Protein AF-A0A1I1X4U2-F1 (afdb_monomer_lite)

Radius of gyration: 14.15 Å; chains: 1; bounding box: 35×34×31 Å

Foldseek 3Di:
DDDPVPPPPPQPPPPPPVPPLVVVVQVVVQVLVLVVQVPDPVSVVVSVVVVVVVCVVSQWDKDKDFDADPVRGGQKIKIWIAHPVGNQKIKIWIHGNPDIGIHIGGD

Sequence (107 aa):
MFPPWRKHLEFGVVIANSPRRYTHLVNLIAQRSSALLTRDPNCSHDYMTWVRSLEQTFGVSIEVQTVMDPEGRPSAIGGTICESERPDCRFIFQVDGDETRCALRYT

pLDDT: mean 73.25, std 16.94, range [31.16, 89.75]

Secondary structure (DSSP, 8-state):
---TT-S---------S-THHHHHHHHHHHHHHHHHHTT-HHHHHHHHHHHHHHHHHHTEEEEEEEEEPTTSSEEEEEEEEEETTEEEEEEEEEEETTEEEEEEEE-

Organism: NCBI:txid54

Structure (mmCIF, N/CA/C/O backbone):
data_AF-A0A1I1X4U2-F1
#
_entry.id   AF-A0A1I1X4U2-F1
#
loop_
_atom_site.group_PDB
_atom_site.id
_atom_site.type_symbol
_atom_site.label_atom_id
_atom_site.label_alt_id
_atom_site.label_comp_id
_atom_site.label_asym_id
_atom_site.label_entity_id
_atom_site.label_seq_id
_atom_site.pdbx_PDB_ins_code
_atom_site.Cartn_x
_atom_site.Cartn_y
_atom_site.Cartn_z
_atom_site.occupancy
_atom_site.B_iso_or_equiv
_atom_site.auth_seq_id
_atom_site.auth_comp_id
_atom_site.auth_asym_id
_atom_site.auth_atom_id
_atom_site.pdbx_PDB_model_num
ATOM 1 N N . MET A 1 1 ? 17.457 -20.356 -6.014 1.00 33.41 1 MET A N 1
ATOM 2 C CA . MET A 1 1 ? 17.435 -20.130 -4.552 1.00 33.41 1 MET A CA 1
ATOM 3 C C . MET A 1 1 ? 16.640 -18.850 -4.327 1.00 33.41 1 MET A C 1
ATOM 5 O O . MET A 1 1 ? 17.056 -17.819 -4.833 1.00 33.41 1 MET A O 1
ATOM 9 N N . PHE A 1 2 ? 15.445 -18.924 -3.738 1.00 31.20 2 PHE A N 1
ATOM 10 C CA . PHE A 1 2 ? 14.575 -17.755 -3.549 1.00 31.20 2 PHE A CA 1
ATOM 11 C C . PHE A 1 2 ? 14.872 -17.072 -2.204 1.00 31.20 2 PHE A C 1
ATOM 13 O O . PHE A 1 2 ? 15.202 -17.777 -1.248 1.00 31.20 2 PHE A O 1
ATOM 20 N N . PRO A 1 3 ? 14.781 -15.734 -2.108 1.00 31.16 3 PRO A N 1
ATOM 21 C CA . PRO A 1 3 ? 15.082 -15.017 -0.874 1.00 31.16 3 PRO A CA 1
ATOM 22 C C . PRO A 1 3 ? 14.086 -15.372 0.252 1.00 31.16 3 PRO A C 1
ATOM 24 O O . PRO A 1 3 ? 12.926 -15.683 -0.030 1.00 31.16 3 PRO A O 1
ATOM 27 N N . PRO A 1 4 ? 14.511 -15.314 1.529 1.00 45.56 4 PRO A N 1
ATOM 28 C CA . PRO A 1 4 ? 13.793 -15.877 2.686 1.00 45.56 4 PRO A CA 1
ATOM 29 C C . PRO A 1 4 ? 12.424 -15.241 2.999 1.00 45.56 4 PRO A C 1
ATOM 31 O O . PRO A 1 4 ? 11.671 -15.779 3.811 1.00 45.56 4 PRO A O 1
ATOM 34 N N . TRP A 1 5 ? 12.074 -14.136 2.340 1.00 49.69 5 TRP A N 1
ATOM 35 C CA . TRP A 1 5 ? 10.781 -13.447 2.443 1.00 49.69 5 TRP A CA 1
ATOM 36 C C . TRP A 1 5 ? 9.727 -13.980 1.460 1.00 49.69 5 TRP A C 1
ATOM 38 O O . TRP A 1 5 ? 8.548 -13.697 1.633 1.00 49.69 5 TRP A O 1
ATOM 48 N N . ARG A 1 6 ? 10.110 -14.815 0.479 1.00 39.00 6 ARG A N 1
ATOM 49 C CA . ARG A 1 6 ? 9.180 -15.578 -0.383 1.00 39.00 6 ARG A CA 1
ATOM 50 C C . ARG A 1 6 ? 8.583 -16.798 0.335 1.00 39.00 6 ARG A C 1
ATOM 52 O O . ARG A 1 6 ? 8.375 -17.850 -0.267 1.00 39.00 6 ARG A O 1
ATOM 59 N N . LYS A 1 7 ? 8.299 -16.694 1.634 1.00 42.16 7 LYS A N 1
ATOM 60 C CA . LYS A 1 7 ? 7.361 -17.632 2.255 1.00 42.16 7 LYS A CA 1
ATOM 61 C C . LYS A 1 7 ? 5.988 -17.273 1.713 1.00 42.16 7 LYS A C 1
ATOM 63 O O . LYS A 1 7 ? 5.646 -16.097 1.719 1.00 42.16 7 LYS A O 1
ATOM 68 N N . HIS A 1 8 ? 5.267 -18.270 1.200 1.00 40.69 8 HIS A N 1
ATOM 69 C CA . HIS A 1 8 ? 3.853 -18.181 0.842 1.00 40.69 8 HIS A CA 1
ATOM 70 C C . HIS A 1 8 ? 3.127 -17.299 1.868 1.00 40.69 8 HIS A C 1
ATOM 72 O O . HIS A 1 8 ? 2.830 -17.742 2.975 1.00 40.69 8 HIS A O 1
ATOM 78 N N . LEU A 1 9 ? 2.887 -16.034 1.520 1.00 40.69 9 LEU A N 1
ATOM 79 C CA . LEU A 1 9 ? 1.840 -15.261 2.156 1.00 40.69 9 LEU A CA 1
ATOM 80 C C . LEU A 1 9 ? 0.569 -15.919 1.643 1.00 40.69 9 LEU A C 1
ATOM 82 O O . LEU A 1 9 ? 0.138 -15.672 0.519 1.00 40.69 9 LEU A O 1
ATOM 86 N N . GLU A 1 10 ? 0.031 -16.851 2.424 1.00 38.94 10 GLU A N 1
ATOM 87 C CA . GLU A 1 10 ? -1.352 -17.259 2.257 1.00 38.94 10 GLU A CA 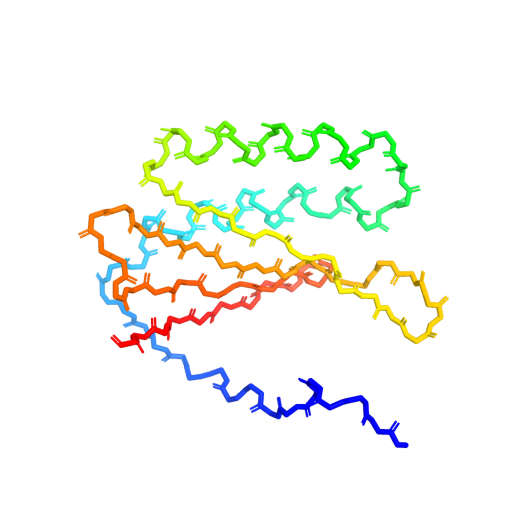1
ATOM 88 C C . GLU A 1 10 ? -2.180 -16.006 2.534 1.00 38.94 10 GLU A C 1
ATOM 90 O O . GLU A 1 10 ? -2.424 -15.631 3.681 1.00 38.94 10 GLU A O 1
ATOM 95 N N . PHE A 1 11 ? -2.518 -15.284 1.464 1.00 43.56 11 PHE A N 1
ATOM 96 C CA . PHE A 1 11 ? -3.458 -14.178 1.504 1.00 43.56 11 PHE A CA 1
ATOM 97 C C . PHE A 1 11 ? -4.824 -14.779 1.838 1.00 43.56 11 PHE A C 1
ATOM 99 O O . PHE A 1 11 ? -5.622 -15.097 0.960 1.00 43.56 11 PHE A O 1
ATOM 106 N N . GLY A 1 12 ? -5.069 -15.005 3.128 1.00 36.53 12 GLY A N 1
ATOM 107 C CA . GLY A 1 12 ? -6.392 -15.311 3.632 1.00 36.53 12 GLY A CA 1
ATOM 108 C C . GLY A 1 12 ? -7.285 -14.128 3.295 1.00 36.53 12 GLY A C 1
ATOM 109 O O . GLY A 1 12 ? -7.127 -13.047 3.863 1.00 36.53 12 GLY A O 1
ATOM 110 N N . VAL A 1 13 ? -8.193 -14.313 2.337 1.00 36.91 13 VAL A N 1
ATOM 111 C CA . VAL A 1 13 ? -9.218 -13.326 1.996 1.00 36.91 13 VAL A CA 1
ATOM 112 C C . VAL A 1 13 ? -10.184 -13.251 3.176 1.00 36.91 13 VAL A C 1
ATOM 114 O O . VAL A 1 13 ? -11.209 -13.925 3.223 1.00 36.91 13 VAL A O 1
ATOM 117 N N . VAL A 1 14 ? -9.832 -12.448 4.175 1.00 40.69 14 VAL A N 1
ATOM 118 C CA . VAL A 1 14 ? -10.747 -12.077 5.249 1.00 40.69 14 VAL A CA 1
ATOM 119 C C . VAL A 1 14 ? -11.549 -10.893 4.730 1.00 40.69 14 VAL A C 1
ATOM 121 O O . VAL A 1 14 ? -11.098 -9.748 4.782 1.00 40.69 14 VAL A O 1
ATOM 124 N N . ILE A 1 15 ? -12.745 -11.167 4.202 1.00 39.22 15 ILE A N 1
ATOM 125 C CA . ILE A 1 15 ? -13.753 -10.134 3.938 1.00 39.22 15 ILE A CA 1
ATOM 126 C C . ILE A 1 15 ? -14.267 -9.666 5.304 1.00 39.22 15 ILE A C 1
ATOM 128 O O . ILE A 1 15 ? -15.303 -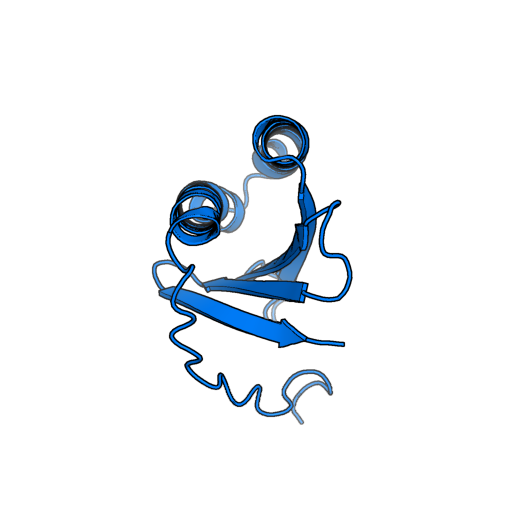10.111 5.794 1.00 39.22 15 ILE A O 1
ATOM 132 N N . ALA A 1 16 ? -13.489 -8.824 5.983 1.00 40.94 16 ALA A N 1
ATOM 133 C CA . ALA A 1 16 ? -13.922 -8.197 7.219 1.00 40.94 16 ALA A CA 1
ATOM 134 C C . ALA A 1 16 ? -15.091 -7.258 6.902 1.00 40.94 16 ALA A C 1
ATOM 136 O O . ALA A 1 16 ? -14.987 -6.432 6.000 1.00 40.94 16 ALA A O 1
ATOM 137 N N . ASN A 1 17 ? -16.179 -7.350 7.673 1.00 38.66 17 ASN A N 1
ATOM 138 C CA . ASN A 1 17 ? -17.395 -6.528 7.549 1.00 38.66 17 ASN A CA 1
ATOM 139 C C . ASN A 1 17 ? -17.193 -5.018 7.826 1.00 38.66 17 ASN A C 1
ATOM 141 O O . ASN A 1 17 ? -18.153 -4.251 7.780 1.00 38.66 17 ASN A O 1
ATOM 145 N N . SER A 1 18 ? -15.945 -4.566 7.992 1.00 46.31 18 SER A N 1
ATOM 146 C CA . SER A 1 18 ? -15.553 -3.151 8.032 1.00 46.31 18 SER A CA 1
ATOM 147 C C . SER A 1 18 ? -14.564 -2.770 6.909 1.00 46.31 18 SER A C 1
ATOM 149 O O . SER A 1 18 ? -13.586 -2.073 7.180 1.00 46.31 18 SER A O 1
ATOM 151 N N . PRO A 1 19 ? -14.755 -3.191 5.639 1.00 49.69 19 PRO A N 1
ATOM 152 C CA . PRO A 1 19 ? -13.712 -3.066 4.620 1.00 49.69 19 PRO A CA 1
ATOM 153 C C . PRO A 1 19 ? -13.543 -1.619 4.127 1.00 49.69 19 PRO A C 1
ATOM 155 O O . PRO A 1 19 ? -12.480 -1.228 3.664 1.00 49.69 19 PRO A O 1
ATOM 158 N N . ARG A 1 20 ? -14.570 -0.774 4.273 1.00 53.59 20 ARG A N 1
ATOM 159 C CA . ARG A 1 20 ? -14.660 0.506 3.552 1.00 53.59 20 ARG A CA 1
ATOM 160 C C . ARG A 1 20 ? -13.619 1.553 3.954 1.00 53.59 20 ARG A C 1
ATOM 162 O O . ARG A 1 20 ? -13.236 2.351 3.103 1.00 53.59 20 ARG A O 1
ATOM 169 N N . ARG A 1 21 ? -13.179 1.577 5.219 1.00 59.91 21 ARG A N 1
ATOM 170 C CA . ARG A 1 21 ? -12.334 2.672 5.731 1.00 59.91 21 ARG A CA 1
ATOM 171 C C . ARG A 1 21 ? -10.923 2.625 5.142 1.00 59.91 21 ARG A C 1
ATOM 173 O O . ARG A 1 21 ? -10.417 3.650 4.699 1.00 59.91 21 ARG A O 1
ATOM 180 N N . TYR A 1 22 ? -10.341 1.430 5.046 1.00 71.44 22 TYR A N 1
ATOM 181 C CA . TYR A 1 22 ? -9.005 1.250 4.477 1.00 71.44 22 TYR A CA 1
ATOM 182 C C . TYR A 1 22 ? -9.011 1.044 2.969 1.00 71.44 22 TYR A C 1
ATOM 184 O O . TYR A 1 22 ? -8.034 1.411 2.331 1.00 71.44 22 TYR A O 1
ATOM 192 N N . THR A 1 23 ? -10.094 0.532 2.368 1.00 72.25 23 THR A N 1
ATOM 193 C CA . THR A 1 23 ? -10.163 0.382 0.903 1.00 72.25 23 THR A CA 1
ATOM 194 C C . THR A 1 23 ? -9.894 1.704 0.186 1.00 72.25 23 THR A C 1
ATOM 196 O O . THR A 1 23 ? -9.155 1.728 -0.792 1.00 72.25 23 THR A O 1
ATOM 199 N N . HIS A 1 24 ? -10.444 2.818 0.679 1.00 77.50 24 HIS A N 1
ATOM 200 C CA . HIS A 1 24 ? -10.191 4.122 0.067 1.00 77.50 24 HIS A CA 1
ATOM 201 C C . HIS A 1 24 ? -8.727 4.562 0.218 1.00 77.50 24 HIS A C 1
ATOM 203 O O . HIS A 1 24 ? -8.108 4.965 -0.765 1.00 77.50 24 HIS A O 1
ATOM 209 N N . LEU A 1 25 ? -8.160 4.419 1.419 1.00 82.00 25 LEU A N 1
ATOM 210 C CA . LEU A 1 25 ? -6.761 4.744 1.703 1.00 82.00 25 LEU A CA 1
ATOM 211 C C . LEU A 1 25 ? -5.792 3.909 0.850 1.00 82.00 25 LEU A C 1
ATOM 213 O O . LEU A 1 25 ? -4.842 4.436 0.282 1.00 82.00 25 LEU A O 1
ATOM 217 N N . VAL A 1 26 ? -6.068 2.617 0.700 1.00 78.38 26 VAL A N 1
ATOM 218 C CA . VAL A 1 26 ? -5.268 1.698 -0.113 1.00 78.38 26 VAL A CA 1
ATOM 219 C C . VAL A 1 26 ? -5.369 2.036 -1.592 1.00 78.38 26 VAL A C 1
ATOM 221 O O . VAL A 1 26 ? -4.352 2.040 -2.272 1.00 78.38 26 VAL A O 1
ATOM 224 N N . ASN A 1 27 ? -6.558 2.376 -2.094 1.00 80.69 27 ASN A N 1
ATOM 225 C CA . ASN A 1 27 ? -6.719 2.797 -3.485 1.00 80.69 27 ASN A CA 1
ATOM 226 C C . ASN A 1 27 ? -5.927 4.076 -3.784 1.00 80.69 27 ASN A C 1
ATOM 228 O O . ASN A 1 27 ? -5.305 4.176 -4.839 1.00 80.69 27 ASN A O 1
ATOM 232 N N . LEU A 1 28 ? -5.907 5.034 -2.851 1.00 84.56 28 LEU A N 1
ATOM 233 C CA . LEU A 1 28 ? -5.077 6.234 -2.965 1.00 84.56 28 LEU A CA 1
ATOM 234 C C . LEU A 1 28 ? -3.587 5.870 -3.024 1.00 84.56 28 LEU A C 1
ATOM 236 O O . LEU A 1 28 ? -2.861 6.368 -3.887 1.00 84.56 28 LEU A O 1
ATOM 240 N N . ILE A 1 29 ? -3.140 4.977 -2.133 1.00 83.50 29 ILE A N 1
ATOM 241 C CA . ILE A 1 29 ? -1.758 4.480 -2.095 1.00 83.50 29 ILE A CA 1
ATOM 242 C C . ILE A 1 29 ? -1.405 3.766 -3.397 1.00 83.50 29 ILE A C 1
ATOM 244 O O . ILE A 1 29 ? -0.365 4.068 -3.975 1.00 83.50 29 ILE A O 1
ATOM 248 N N . ALA A 1 30 ? -2.275 2.898 -3.909 1.00 80.56 30 ALA A N 1
ATOM 249 C CA . ALA A 1 30 ? -2.066 2.169 -5.153 1.00 80.56 30 ALA A CA 1
ATOM 250 C C . ALA A 1 30 ? -1.935 3.104 -6.360 1.00 80.56 30 ALA A C 1
ATOM 252 O O . ALA A 1 30 ? -0.953 3.026 -7.098 1.00 80.56 30 ALA A O 1
ATOM 253 N N . GLN A 1 31 ? -2.861 4.058 -6.504 1.00 81.94 31 GLN A N 1
ATOM 254 C CA . GLN A 1 31 ? -2.834 5.034 -7.595 1.00 81.94 31 GLN A CA 1
ATOM 255 C C . GLN A 1 31 ? -1.523 5.815 -7.624 1.00 81.94 31 GLN A C 1
ATOM 257 O O . GLN A 1 31 ? -0.922 5.971 -8.684 1.00 81.94 31 GLN A O 1
ATOM 262 N N . ARG A 1 32 ? -1.049 6.282 -6.466 1.00 82.81 32 ARG A N 1
ATOM 263 C CA . ARG A 1 32 ? 0.165 7.102 -6.398 1.00 82.81 32 ARG A CA 1
ATOM 264 C C . ARG A 1 32 ? 1.455 6.277 -6.401 1.00 82.81 32 ARG A C 1
ATOM 266 O O . ARG A 1 32 ? 2.475 6.768 -6.873 1.00 82.81 32 ARG A O 1
ATOM 273 N N . SER A 1 33 ? 1.405 5.022 -5.952 1.00 78.62 33 SER A N 1
ATOM 274 C CA . SER A 1 33 ? 2.527 4.073 -6.012 1.00 78.62 33 SER A CA 1
ATOM 275 C C . SER A 1 33 ? 2.940 3.747 -7.446 1.00 78.62 33 SER A C 1
ATOM 277 O O . SER A 1 33 ? 4.124 3.541 -7.700 1.00 78.62 33 SER A O 1
ATOM 279 N N . SER A 1 34 ? 2.006 3.776 -8.403 1.00 74.50 34 SER A N 1
ATOM 280 C CA . SER A 1 34 ? 2.324 3.602 -9.828 1.00 74.50 34 SER A CA 1
ATOM 281 C C . SER A 1 34 ? 3.378 4.609 -10.330 1.00 74.50 34 SER A C 1
ATOM 283 O O . SER A 1 34 ? 4.267 4.243 -11.096 1.00 74.50 34 SER A O 1
ATOM 285 N N . ALA A 1 35 ? 3.364 5.843 -9.809 1.00 72.12 35 ALA A N 1
ATOM 286 C CA . ALA A 1 35 ? 4.340 6.887 -10.132 1.00 72.12 35 ALA A CA 1
ATOM 287 C C . ALA A 1 35 ? 5.710 6.687 -9.452 1.00 72.12 35 ALA A C 1
ATOM 289 O O . ALA A 1 35 ? 6.707 7.273 -9.867 1.00 72.12 35 ALA A O 1
ATOM 290 N N . LEU A 1 36 ? 5.799 5.852 -8.412 1.00 72.94 36 LEU A N 1
ATOM 291 C CA . LEU A 1 36 ? 7.089 5.465 -7.829 1.00 72.94 36 LEU A CA 1
ATOM 292 C C . LEU A 1 36 ? 7.796 4.394 -8.659 1.00 72.94 36 LEU A C 1
ATOM 294 O O . LEU A 1 36 ? 9.026 4.351 -8.709 1.00 72.94 36 LEU A O 1
ATOM 298 N N . LEU A 1 37 ? 7.025 3.542 -9.334 1.00 72.62 37 LEU A N 1
ATOM 299 C CA . LEU A 1 37 ? 7.561 2.495 -10.200 1.00 72.62 37 LEU A CA 1
ATOM 300 C C . LEU A 1 37 ? 8.158 3.071 -11.501 1.00 72.62 37 LEU A C 1
ATOM 302 O O . LEU A 1 37 ? 8.979 2.418 -12.145 1.00 72.62 37 LEU A O 1
ATOM 306 N N . THR A 1 38 ? 7.848 4.327 -11.853 1.00 70.12 38 THR A N 1
ATOM 307 C CA . THR A 1 38 ? 8.369 5.012 -13.051 1.00 70.12 38 THR A CA 1
ATOM 308 C C . THR A 1 38 ? 9.795 5.578 -12.918 1.00 70.12 38 THR A C 1
ATOM 310 O O . THR A 1 38 ? 10.264 6.246 -13.835 1.00 70.12 38 THR A O 1
ATOM 313 N N . ARG A 1 39 ? 10.537 5.251 -11.844 1.00 64.50 39 ARG A N 1
ATOM 314 C CA . ARG A 1 39 ? 11.973 5.576 -11.632 1.00 64.50 39 ARG A CA 1
ATOM 315 C C . ARG A 1 39 ? 12.340 7.064 -11.520 1.00 64.50 39 ARG A C 1
ATOM 317 O O . ARG A 1 39 ? 13.512 7.397 -11.682 1.00 64.50 39 ARG A O 1
ATOM 324 N N . ASP A 1 40 ? 11.397 7.947 -11.210 1.00 68.06 40 ASP A N 1
ATOM 325 C CA . ASP A 1 40 ? 11.730 9.340 -10.900 1.00 68.06 40 ASP A CA 1
ATOM 326 C C . ASP A 1 40 ? 12.125 9.468 -9.410 1.00 68.06 40 ASP A C 1
ATOM 328 O O . ASP A 1 40 ? 11.283 9.268 -8.527 1.00 68.06 40 ASP A O 1
ATOM 332 N N . PRO A 1 41 ? 13.397 9.778 -9.087 1.00 62.50 41 PRO A N 1
ATOM 333 C CA . PRO A 1 41 ? 13.849 9.911 -7.704 1.00 62.50 41 PRO A CA 1
ATOM 334 C C . PRO A 1 41 ? 13.191 11.087 -6.968 1.00 62.50 41 PRO A C 1
ATOM 336 O O . PRO A 1 41 ? 13.030 11.007 -5.747 1.00 62.50 41 PRO A O 1
ATOM 339 N N . ASN A 1 42 ? 12.749 12.134 -7.676 1.00 66.56 42 ASN A N 1
ATOM 340 C CA . ASN A 1 42 ? 12.059 13.273 -7.064 1.00 66.56 42 ASN A CA 1
ATOM 341 C C . ASN A 1 42 ? 10.656 12.883 -6.581 1.00 66.56 42 ASN A C 1
ATOM 343 O O . ASN A 1 42 ? 10.187 13.393 -5.565 1.00 66.56 42 ASN A O 1
ATOM 347 N N . CYS A 1 43 ? 10.020 11.900 -7.227 1.00 68.44 43 CYS A N 1
ATOM 348 C CA . CYS A 1 43 ? 8.713 11.402 -6.805 1.00 68.44 43 CYS A CA 1
ATOM 349 C C . CYS A 1 43 ? 8.746 10.709 -5.434 1.00 68.44 43 CYS A C 1
ATOM 351 O O . CYS A 1 43 ? 7.725 10.683 -4.751 1.00 68.44 43 CYS A O 1
ATOM 353 N N . SER A 1 44 ? 9.894 10.178 -4.994 1.00 68.88 44 SER A N 1
ATOM 354 C CA . SER A 1 44 ? 9.996 9.461 -3.713 1.00 68.88 44 SER A CA 1
ATOM 355 C C . SER A 1 44 ? 9.800 10.363 -2.484 1.00 68.88 44 SER A C 1
ATOM 357 O O . SER A 1 44 ? 9.111 9.982 -1.535 1.00 68.88 44 SER A O 1
ATOM 359 N N . HIS A 1 45 ? 10.353 11.580 -2.508 1.00 73.44 45 HIS A N 1
ATOM 360 C CA . HIS A 1 45 ? 10.239 12.536 -1.405 1.00 73.44 45 HIS A CA 1
ATOM 361 C C . HIS A 1 45 ? 8.823 13.122 -1.309 1.00 73.44 45 HIS A C 1
ATOM 363 O O . HIS A 1 45 ? 8.228 13.170 -0.226 1.00 73.44 45 HIS A O 1
ATOM 369 N N . ASP A 1 46 ? 8.248 13.476 -2.460 1.00 82.25 46 ASP A N 1
ATOM 370 C CA . ASP A 1 46 ? 6.868 13.955 -2.570 1.00 82.25 46 ASP A CA 1
ATOM 371 C C . ASP A 1 46 ? 5.865 12.880 -2.147 1.00 82.25 46 ASP A C 1
ATOM 373 O O . ASP A 1 46 ? 4.843 13.171 -1.523 1.00 82.25 46 ASP A O 1
ATOM 377 N N . TYR A 1 47 ? 6.170 11.618 -2.449 1.00 82.94 47 TYR A N 1
ATOM 378 C CA . TYR A 1 47 ? 5.354 10.488 -2.041 1.00 82.94 47 TYR A CA 1
ATOM 379 C C . TYR A 1 47 ? 5.358 10.291 -0.528 1.00 82.94 47 TYR A C 1
ATOM 381 O O . TYR A 1 47 ? 4.288 10.180 0.063 1.00 82.94 47 TYR A O 1
ATOM 389 N N . MET A 1 48 ? 6.523 10.284 0.127 1.00 83.56 48 MET A N 1
ATOM 390 C CA . MET A 1 48 ? 6.569 10.103 1.583 1.00 83.56 48 MET A CA 1
ATOM 391 C C . MET A 1 48 ? 5.903 11.266 2.321 1.00 83.56 48 MET A C 1
ATOM 393 O O . MET A 1 48 ? 5.179 11.031 3.285 1.00 83.56 48 MET A O 1
ATOM 397 N N . THR A 1 49 ? 6.067 12.501 1.838 1.00 87.81 49 THR A N 1
ATOM 398 C CA . THR A 1 49 ? 5.348 13.673 2.366 1.00 87.81 49 THR A CA 1
ATOM 399 C C . THR A 1 49 ? 3.833 13.503 2.242 1.00 87.81 49 THR A C 1
ATOM 401 O O . THR A 1 49 ? 3.088 13.768 3.186 1.00 87.81 49 THR A O 1
ATOM 404 N N . TRP A 1 50 ? 3.370 12.995 1.101 1.00 89.31 50 TRP A N 1
ATOM 405 C CA . TRP A 1 50 ? 1.964 12.680 0.877 1.00 89.31 50 TRP A CA 1
ATOM 406 C C . TRP A 1 50 ? 1.456 11.527 1.764 1.00 89.31 50 TRP A C 1
ATOM 408 O O . TRP A 1 50 ? 0.361 11.614 2.308 1.00 89.31 50 TRP A O 1
ATOM 418 N N . VAL A 1 51 ? 2.253 10.483 2.009 1.00 88.19 51 VAL A N 1
ATOM 419 C CA . VAL A 1 51 ? 1.888 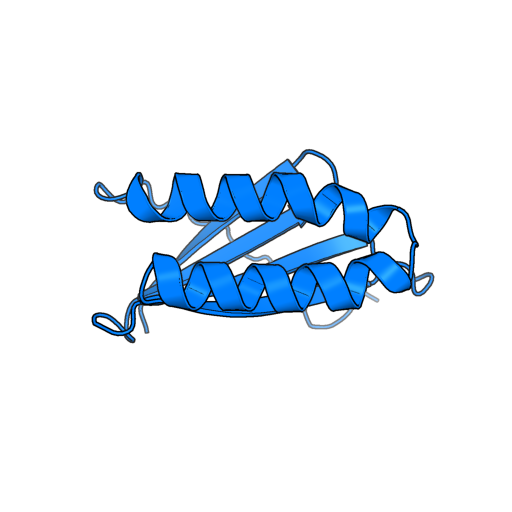9.416 2.961 1.00 88.19 51 VAL A CA 1
ATOM 420 C C . VAL A 1 51 ? 1.714 9.978 4.376 1.00 88.19 51 VAL A C 1
ATOM 422 O O . VAL A 1 51 ? 0.744 9.636 5.050 1.00 88.19 51 VAL A O 1
ATOM 425 N N . ARG A 1 52 ? 2.592 10.891 4.819 1.00 89.62 52 ARG A N 1
ATOM 426 C CA . ARG A 1 52 ? 2.455 11.546 6.134 1.00 89.62 52 ARG A CA 1
ATOM 427 C C . ARG A 1 52 ? 1.172 12.375 6.255 1.00 89.62 52 ARG A C 1
ATOM 429 O O . ARG A 1 52 ? 0.588 12.425 7.336 1.00 89.62 52 ARG A O 1
ATOM 436 N N . SER A 1 53 ? 0.690 12.995 5.175 1.00 89.75 53 SER A N 1
ATOM 437 C CA . SER A 1 53 ? -0.591 13.719 5.217 1.00 89.75 53 SER A CA 1
ATOM 438 C C . SER A 1 53 ? -1.796 12.775 5.313 1.00 89.75 53 SER A C 1
ATOM 440 O O . SER A 1 53 ? -2.788 13.104 5.972 1.00 89.75 53 SER A O 1
ATOM 442 N N . LEU A 1 54 ? -1.702 11.572 4.737 1.00 88.12 54 LEU A N 1
ATOM 443 C CA . LEU A 1 54 ? -2.712 10.525 4.905 1.00 88.12 54 LEU A CA 1
ATOM 444 C C . LEU A 1 54 ? -2.761 9.993 6.340 1.00 88.12 54 LEU A C 1
ATOM 446 O O . LEU A 1 54 ? -3.854 9.833 6.878 1.00 88.12 54 LEU A O 1
ATOM 450 N N . GLU A 1 55 ? -1.612 9.771 6.983 1.00 89.00 55 GLU A N 1
ATOM 451 C CA . GLU A 1 55 ? -1.556 9.367 8.398 1.00 89.00 55 GLU A CA 1
ATOM 452 C C . GLU A 1 55 ? -2.355 10.328 9.290 1.00 89.00 55 GLU A C 1
ATOM 454 O O . GLU A 1 55 ? -3.205 9.899 10.071 1.00 89.00 55 GLU A O 1
ATOM 459 N N . GLN A 1 56 ? -2.156 11.637 9.103 1.00 86.69 56 GLN A N 1
ATOM 460 C CA . GLN A 1 56 ? -2.877 12.677 9.842 1.00 86.69 56 GLN A CA 1
ATOM 461 C C . GLN A 1 56 ? -4.372 12.714 9.506 1.00 86.69 56 GLN A C 1
ATOM 463 O O . GLN A 1 56 ? -5.201 12.842 10.403 1.00 86.69 56 GLN A O 1
ATOM 468 N N . THR A 1 57 ? -4.725 12.586 8.224 1.00 86.88 57 THR A N 1
ATOM 469 C CA . THR A 1 57 ? -6.121 12.665 7.761 1.00 86.88 57 THR A CA 1
ATOM 470 C C . THR A 1 57 ? -6.957 11.485 8.257 1.00 86.88 57 THR A C 1
ATOM 472 O O . THR A 1 57 ? -8.127 11.651 8.597 1.00 86.88 57 THR A O 1
ATOM 475 N N . PHE A 1 58 ? -6.368 10.288 8.291 1.00 83.00 58 PHE A N 1
ATOM 476 C CA . PHE A 1 58 ? -7.074 9.050 8.623 1.00 83.00 58 PHE A CA 1
ATOM 477 C C . PHE A 1 58 ? -6.838 8.574 10.065 1.00 83.00 58 PHE A C 1
ATOM 479 O O . PHE A 1 58 ? -7.498 7.629 10.491 1.00 83.00 58 PHE A O 1
ATOM 486 N N . GLY A 1 59 ? -5.945 9.216 10.828 1.00 85.19 59 GLY A N 1
ATOM 487 C CA . GLY A 1 59 ? -5.644 8.834 12.215 1.00 85.19 59 GLY A CA 1
ATOM 488 C C . GLY A 1 59 ? -4.900 7.497 12.334 1.00 85.19 59 GLY A C 1
ATOM 489 O O . GLY A 1 59 ? -5.062 6.762 13.313 1.00 85.19 59 GLY A O 1
ATOM 490 N N . VAL A 1 60 ? -4.102 7.159 11.324 1.00 86.94 60 VAL A N 1
ATOM 491 C CA . VAL A 1 60 ? -3.400 5.874 11.195 1.00 86.94 60 VAL A CA 1
ATOM 492 C C . VAL A 1 60 ? -1.892 6.084 11.140 1.00 86.94 60 VAL A C 1
ATOM 494 O O . VAL A 1 60 ? -1.424 7.163 10.793 1.00 86.94 60 VAL A O 1
ATOM 497 N N . SER A 1 61 ? -1.130 5.032 11.417 1.00 89.00 61 SER A N 1
ATOM 498 C CA . SER A 1 61 ? 0.283 4.952 11.053 1.00 89.00 61 SER A CA 1
ATOM 499 C C . SER A 1 61 ? 0.440 4.082 9.809 1.00 89.00 61 SER A C 1
ATOM 501 O O . SER A 1 61 ? -0.190 3.028 9.709 1.00 89.00 61 SER A O 1
ATOM 503 N N . ILE A 1 62 ? 1.254 4.534 8.859 1.00 88.75 62 ILE A N 1
ATOM 504 C CA . ILE A 1 62 ? 1.523 3.877 7.585 1.00 88.75 62 ILE A CA 1
ATOM 505 C C . ILE A 1 62 ? 3.030 3.655 7.473 1.00 88.75 62 ILE A C 1
ATOM 507 O O . ILE A 1 62 ? 3.830 4.590 7.390 1.00 88.75 62 ILE A O 1
ATOM 511 N N . GLU A 1 63 ? 3.420 2.389 7.413 1.00 89.31 63 GLU A N 1
ATOM 512 C CA . GLU A 1 63 ? 4.772 1.978 7.065 1.00 89.31 63 GLU A CA 1
ATOM 513 C C . GLU A 1 63 ? 4.788 1.551 5.598 1.00 89.31 63 GLU A C 1
ATOM 515 O O . GLU A 1 63 ? 4.075 0.622 5.225 1.00 89.31 63 GLU A O 1
ATOM 520 N N . VAL A 1 64 ? 5.585 2.223 4.765 1.00 87.06 64 VAL A N 1
ATOM 521 C CA . VAL A 1 64 ? 5.739 1.889 3.341 1.00 87.06 64 VAL A CA 1
ATOM 522 C C . VAL A 1 64 ? 7.124 1.307 3.097 1.00 87.06 64 VAL A C 1
ATOM 524 O O . VAL A 1 64 ? 8.121 1.828 3.591 1.00 87.06 64 VAL A O 1
ATOM 527 N N . GLN A 1 65 ? 7.183 0.245 2.299 1.00 85.75 65 GLN A N 1
ATOM 528 C CA . GLN A 1 65 ? 8.404 -0.422 1.875 1.00 85.75 65 GLN A CA 1
ATOM 529 C C . GLN A 1 65 ? 8.396 -0.616 0.357 1.00 85.75 65 GLN A C 1
ATOM 531 O O . GLN A 1 65 ? 7.435 -1.125 -0.217 1.00 85.75 65 GLN A O 1
ATOM 536 N N . THR A 1 66 ? 9.492 -0.255 -0.302 1.00 85.25 66 THR A N 1
ATOM 537 C CA . THR A 1 66 ? 9.687 -0.554 -1.724 1.00 85.25 66 THR A CA 1
ATOM 538 C C . THR A 1 66 ? 10.247 -1.964 -1.871 1.00 85.25 66 THR A C 1
ATOM 540 O O . THR A 1 66 ? 11.305 -2.283 -1.329 1.00 85.25 66 THR A O 1
ATOM 543 N N . VAL A 1 67 ? 9.549 -2.813 -2.617 1.00 83.62 67 VAL A N 1
ATOM 544 C CA . VAL A 1 67 ? 10.003 -4.156 -2.974 1.00 83.62 67 VAL A CA 1
ATOM 545 C C . VAL A 1 67 ? 10.858 -4.052 -4.228 1.00 83.62 67 VAL A C 1
ATOM 547 O O . VAL A 1 67 ? 10.409 -3.560 -5.264 1.00 83.62 67 VAL A O 1
ATOM 550 N N . MET A 1 68 ? 12.097 -4.522 -4.129 1.00 84.69 68 MET A N 1
ATOM 551 C CA . MET A 1 68 ? 13.051 -4.516 -5.233 1.00 84.69 68 MET A CA 1
ATOM 552 C C . MET A 1 68 ? 13.039 -5.873 -5.947 1.00 84.69 68 MET A C 1
ATOM 554 O O . MET A 1 68 ? 12.976 -6.918 -5.295 1.00 84.69 68 MET A O 1
ATOM 558 N N . ASP A 1 69 ? 13.086 -5.861 -7.278 1.00 83.94 69 ASP A N 1
ATOM 559 C CA . ASP A 1 69 ? 13.317 -7.059 -8.087 1.00 83.94 69 ASP A CA 1
ATOM 560 C C . ASP A 1 69 ? 14.776 -7.558 -7.947 1.00 83.94 69 ASP A C 1
ATOM 562 O O . ASP A 1 69 ? 15.620 -6.877 -7.348 1.00 83.94 69 ASP A O 1
ATOM 566 N N . PRO A 1 70 ? 15.102 -8.766 -8.448 1.00 84.44 70 PRO A N 1
ATOM 567 C CA . PRO A 1 70 ? 16.469 -9.292 -8.430 1.00 84.44 70 PRO A CA 1
ATOM 568 C C . PRO A 1 70 ? 17.500 -8.397 -9.133 1.00 84.44 70 PRO A C 1
ATOM 570 O O . PRO A 1 70 ? 18.684 -8.450 -8.804 1.00 84.44 70 PRO A O 1
ATOM 573 N N . GLU A 1 71 ? 17.062 -7.572 -10.080 1.00 87.31 71 GLU A N 1
ATOM 574 C CA . GLU A 1 71 ? 17.866 -6.611 -10.830 1.00 87.31 71 GLU A CA 1
ATOM 575 C C . GLU A 1 71 ? 18.068 -5.278 -10.080 1.00 87.31 71 GLU A C 1
ATOM 577 O O . GLU A 1 71 ? 18.720 -4.370 -10.604 1.00 87.31 71 GLU A O 1
ATOM 582 N N . GLY A 1 72 ? 17.540 -5.151 -8.857 1.00 80.06 72 GLY A N 1
ATOM 583 C CA . GLY A 1 72 ? 17.687 -3.971 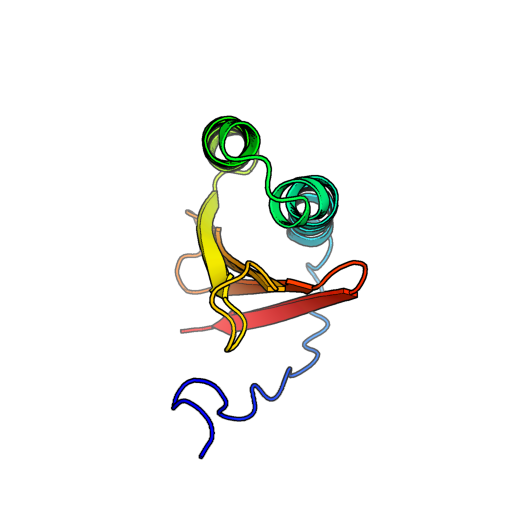-8.009 1.00 80.06 72 GLY A CA 1
ATOM 584 C C . GLY A 1 72 ? 16.798 -2.798 -8.422 1.00 80.06 72 GLY A C 1
ATOM 585 O O . GLY A 1 72 ? 17.157 -1.644 -8.188 1.00 80.06 72 GLY A O 1
ATOM 586 N N . ARG A 1 73 ? 15.648 -3.061 -9.045 1.00 80.44 73 ARG A N 1
ATOM 587 C CA . ARG A 1 73 ? 14.674 -2.053 -9.484 1.00 80.44 73 ARG A CA 1
ATOM 588 C C . ARG A 1 73 ? 13.391 -2.150 -8.654 1.00 80.44 73 ARG A C 1
ATOM 590 O O . ARG A 1 73 ? 13.018 -3.249 -8.250 1.00 80.44 73 ARG A O 1
ATOM 597 N N . PRO A 1 74 ? 12.680 -1.035 -8.413 1.00 80.12 74 PRO A N 1
ATOM 598 C CA . PRO A 1 74 ? 11.366 -1.081 -7.779 1.00 80.12 74 PRO A CA 1
ATOM 599 C C . PRO A 1 74 ? 10.406 -1.951 -8.601 1.00 80.12 74 PRO A C 1
ATOM 601 O O . PRO A 1 74 ? 10.189 -1.671 -9.778 1.00 80.12 74 PRO A O 1
ATOM 604 N N . SER A 1 75 ? 9.853 -2.995 -7.985 1.00 84.81 75 SER A N 1
ATOM 605 C CA . SER A 1 75 ? 8.857 -3.889 -8.599 1.00 84.81 75 SER A CA 1
ATOM 606 C C . SER A 1 75 ? 7.486 -3.760 -7.958 1.00 84.81 75 SER A C 1
ATOM 608 O O . SER A 1 75 ? 6.483 -3.821 -8.653 1.00 84.81 75 SER A O 1
ATOM 610 N N . ALA A 1 76 ? 7.430 -3.523 -6.651 1.00 86.38 76 ALA A N 1
ATOM 611 C CA . ALA A 1 76 ? 6.174 -3.322 -5.949 1.00 86.38 76 ALA A CA 1
ATOM 612 C C . ALA A 1 76 ? 6.346 -2.350 -4.779 1.00 86.38 76 ALA A C 1
ATOM 614 O O . ALA A 1 76 ? 7.455 -2.118 -4.296 1.00 86.38 76 ALA A O 1
ATOM 615 N N . ILE A 1 77 ? 5.235 -1.805 -4.297 1.00 86.31 77 ILE A N 1
ATOM 616 C CA . ILE A 1 77 ? 5.165 -1.040 -3.053 1.00 86.31 77 ILE A CA 1
ATOM 617 C C . ILE A 1 77 ? 4.357 -1.854 -2.049 1.00 86.31 77 ILE A C 1
ATOM 619 O O . ILE A 1 77 ? 3.181 -2.132 -2.262 1.00 86.31 77 ILE A O 1
ATOM 623 N N . GLY A 1 78 ? 5.001 -2.268 -0.966 1.00 87.56 78 GLY A N 1
ATOM 624 C CA . GLY A 1 78 ? 4.367 -2.926 0.167 1.00 87.56 78 GLY A CA 1
ATOM 625 C C . GLY A 1 78 ? 4.174 -1.964 1.329 1.00 87.56 78 GLY A C 1
ATOM 626 O O . GLY A 1 78 ? 4.822 -0.920 1.409 1.00 87.56 78 GLY A O 1
ATOM 627 N N . GLY A 1 79 ? 3.315 -2.323 2.271 1.00 88.69 79 GLY A N 1
ATOM 628 C CA . GLY A 1 79 ? 3.222 -1.571 3.507 1.00 88.69 79 GLY A CA 1
ATOM 629 C C . GLY A 1 79 ? 2.227 -2.118 4.508 1.00 88.69 79 GLY A C 1
ATOM 630 O O . GLY A 1 79 ? 1.495 -3.072 4.243 1.00 88.69 79 GLY A O 1
ATOM 631 N N . THR A 1 80 ? 2.229 -1.499 5.683 1.00 89.31 80 THR A N 1
ATOM 632 C CA . THR A 1 80 ? 1.301 -1.798 6.773 1.00 89.31 80 THR A CA 1
ATOM 633 C C . THR A 1 80 ? 0.607 -0.521 7.226 1.00 89.31 80 THR A C 1
ATOM 635 O O . THR A 1 80 ? 1.255 0.508 7.388 1.00 89.31 80 THR A O 1
ATOM 638 N N . ILE A 1 81 ? -0.702 -0.596 7.448 1.00 88.12 81 ILE A N 1
ATOM 639 C CA . ILE A 1 81 ? -1.519 0.451 8.057 1.00 88.12 81 ILE A CA 1
ATOM 640 C C . ILE A 1 81 ? -1.969 -0.053 9.430 1.00 88.12 81 ILE A C 1
ATOM 642 O O . ILE A 1 81 ? -2.544 -1.139 9.537 1.00 88.12 81 ILE A O 1
ATOM 646 N N . CYS A 1 82 ? -1.722 0.740 10.465 1.00 87.31 82 CYS A N 1
ATOM 647 C CA . CYS A 1 82 ? -2.141 0.474 11.838 1.00 87.31 82 CYS A CA 1
ATOM 648 C C . CYS A 1 82 ? -3.044 1.614 12.315 1.00 87.31 82 CYS A C 1
ATOM 650 O O . CYS A 1 82 ? -2.669 2.784 12.224 1.00 87.31 82 CYS A O 1
ATOM 652 N N . GLU A 1 83 ? -4.225 1.291 12.837 1.00 82.12 83 GLU A N 1
ATOM 653 C CA . GLU A 1 83 ? -5.066 2.288 13.504 1.00 82.12 83 GLU A CA 1
ATOM 654 C C . GLU A 1 83 ? -4.475 2.645 14.869 1.00 82.12 83 GLU A C 1
ATOM 656 O O . GLU A 1 83 ? -4.109 1.762 15.644 1.00 82.12 83 GLU A O 1
ATOM 661 N N . SER A 1 84 ? -4.432 3.939 15.189 1.00 74.81 84 SER A N 1
ATOM 662 C CA . SER A 1 84 ? -3.950 4.404 16.498 1.00 74.81 84 SER A CA 1
ATOM 663 C C . SER A 1 84 ? -4.823 3.881 17.644 1.00 74.81 84 SER A C 1
ATOM 665 O O . SER A 1 84 ? -4.323 3.561 18.718 1.00 74.81 84 SER A O 1
ATOM 667 N N . GLU A 1 85 ? -6.131 3.758 17.398 1.00 75.56 85 GLU A N 1
ATOM 668 C CA . GLU A 1 85 ? -7.116 3.258 18.365 1.00 75.56 85 GLU A CA 1
ATOM 669 C C . GLU A 1 85 ? -7.152 1.720 18.449 1.00 75.56 85 GLU A C 1
ATOM 671 O O . GLU A 1 85 ? -7.677 1.170 19.416 1.00 75.56 85 GLU A O 1
ATOM 676 N N . ARG A 1 86 ? -6.591 1.019 17.452 1.00 73.50 86 ARG A N 1
ATOM 677 C CA . ARG A 1 86 ? -6.578 -0.449 17.344 1.00 73.50 86 ARG A CA 1
ATOM 678 C C . ARG A 1 86 ? -5.207 -0.973 16.900 1.00 73.50 86 ARG A C 1
ATOM 680 O O . ARG A 1 86 ? -5.060 -1.456 15.773 1.00 73.50 86 ARG A O 1
ATOM 687 N N . PRO A 1 87 ? -4.189 -0.904 17.777 1.00 74.44 87 PRO A N 1
ATOM 688 C CA . PRO A 1 87 ? -2.829 -1.336 17.450 1.00 74.44 87 PRO A CA 1
ATOM 689 C C . PRO A 1 87 ? -2.701 -2.861 17.270 1.00 74.44 87 PRO A C 1
ATOM 691 O O . PRO A 1 87 ? -1.709 -3.332 16.711 1.00 74.44 87 PRO A O 1
ATOM 694 N N . ASP A 1 88 ? -3.700 -3.624 17.727 1.00 74.81 88 ASP A N 1
ATOM 695 C CA . ASP A 1 88 ? -3.850 -5.071 17.531 1.00 74.81 88 ASP A CA 1
ATOM 696 C C . ASP A 1 88 ? -4.170 -5.445 16.077 1.00 74.81 88 ASP A C 1
ATOM 698 O O . ASP A 1 88 ? -3.952 -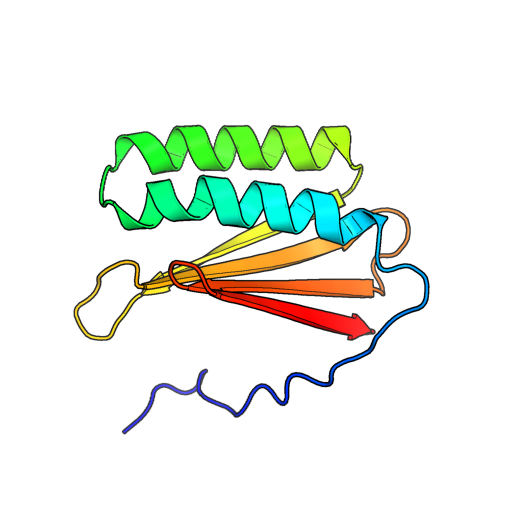6.585 15.668 1.00 74.81 88 ASP A O 1
ATOM 702 N N . CYS A 1 89 ? -4.690 -4.498 15.291 1.00 75.44 89 CYS A N 1
ATOM 703 C CA . CYS A 1 89 ? -5.150 -4.717 13.929 1.00 75.44 89 CYS A CA 1
ATOM 704 C C . CYS A 1 89 ? -4.201 -4.060 12.924 1.00 75.44 89 CYS A C 1
ATOM 706 O O . CYS A 1 89 ? -4.049 -2.839 12.875 1.00 75.44 89 CYS A O 1
ATOM 708 N N . ARG A 1 90 ? -3.588 -4.884 12.074 1.00 82.81 90 ARG A N 1
ATOM 709 C CA . ARG A 1 90 ? -2.656 -4.453 11.032 1.00 82.81 90 ARG A CA 1
ATOM 710 C C . ARG A 1 90 ? -3.220 -4.782 9.664 1.00 82.81 90 ARG A C 1
ATOM 712 O O . ARG A 1 90 ? -3.525 -5.937 9.371 1.00 82.81 90 ARG A O 1
ATOM 719 N N . PHE A 1 91 ? -3.321 -3.781 8.807 1.00 84.38 91 PHE A N 1
ATOM 720 C CA . PHE A 1 91 ? -3.694 -3.967 7.415 1.00 84.38 91 PHE A CA 1
ATOM 721 C C . PHE A 1 91 ? -2.436 -3.972 6.555 1.00 84.38 91 PHE A C 1
ATOM 723 O O . PHE A 1 91 ? -1.727 -2.976 6.482 1.00 84.38 91 PHE A O 1
ATOM 730 N N . ILE A 1 92 ? -2.149 -5.094 5.912 1.00 86.56 92 ILE A N 1
ATOM 731 C CA . ILE A 1 92 ? -0.992 -5.273 5.041 1.00 86.56 92 ILE A CA 1
ATOM 732 C C . ILE A 1 92 ? -1.456 -5.082 3.601 1.00 86.56 92 ILE A C 1
ATOM 734 O O . ILE A 1 92 ? -2.461 -5.668 3.193 1.00 86.56 92 ILE A O 1
ATOM 738 N N . PHE A 1 93 ? -0.719 -4.296 2.825 1.00 86.00 93 PHE A N 1
ATOM 739 C CA . PHE A 1 93 ? -0.984 -4.096 1.405 1.00 86.00 93 PHE A CA 1
ATOM 740 C C . PHE A 1 93 ? 0.275 -4.304 0.564 1.00 86.00 93 PHE A C 1
ATOM 742 O O . PHE A 1 93 ? 1.399 -4.130 1.035 1.00 86.00 93 PHE A O 1
ATOM 749 N N . GLN A 1 94 ? 0.066 -4.664 -0.697 1.00 87.12 94 GLN A N 1
ATOM 750 C CA . GLN A 1 94 ? 1.085 -4.718 -1.734 1.00 87.12 94 GLN A CA 1
ATOM 751 C C . GLN A 1 94 ? 0.479 -4.234 -3.052 1.00 87.12 94 GLN A C 1
ATOM 753 O O . GLN A 1 94 ? -0.618 -4.650 -3.416 1.00 87.12 94 GLN A O 1
ATOM 758 N N . VAL A 1 95 ? 1.205 -3.379 -3.761 1.00 84.75 95 VAL A N 1
ATOM 759 C CA . VAL A 1 95 ? 0.837 -2.816 -5.062 1.00 84.75 95 VAL A CA 1
ATOM 760 C C . VAL A 1 95 ? 1.928 -3.183 -6.059 1.00 84.75 95 VAL A C 1
ATOM 762 O O . VAL A 1 95 ? 3.081 -2.806 -5.858 1.00 84.75 95 VAL A O 1
ATOM 765 N N . ASP A 1 96 ? 1.572 -3.915 -7.106 1.00 83.88 96 ASP A N 1
ATOM 766 C CA . ASP A 1 96 ? 2.457 -4.375 -8.180 1.00 83.88 96 ASP A CA 1
ATOM 767 C C . ASP A 1 96 ? 1.819 -4.006 -9.528 1.00 83.88 96 ASP A C 1
ATOM 769 O O . ASP A 1 96 ? 0.861 -4.639 -9.975 1.00 83.88 96 ASP A O 1
ATOM 773 N N . GLY A 1 97 ? 2.286 -2.906 -10.126 1.00 77.69 97 GLY A N 1
ATOM 774 C CA . GLY A 1 97 ? 1.649 -2.312 -11.302 1.00 77.69 97 GLY A CA 1
ATOM 775 C C . GLY A 1 97 ? 0.183 -1.954 -11.034 1.00 77.69 97 GLY A C 1
ATOM 776 O O . GLY A 1 97 ? -0.104 -1.095 -10.199 1.00 77.69 97 GLY A O 1
ATOM 777 N N . ASP A 1 98 ? -0.729 -2.629 -11.736 1.00 75.75 98 ASP A N 1
ATOM 778 C CA . ASP A 1 98 ? -2.182 -2.459 -11.596 1.00 75.75 98 ASP A CA 1
ATOM 779 C C . ASP A 1 98 ? -2.805 -3.410 -10.556 1.00 75.75 98 ASP A C 1
ATOM 781 O O . ASP A 1 98 ? -3.981 -3.278 -10.204 1.00 75.75 98 ASP A O 1
ATOM 785 N N . GLU A 1 99 ? -2.044 -4.386 -10.050 1.00 80.56 99 GLU A N 1
ATOM 786 C CA . GLU A 1 99 ? -2.535 -5.351 -9.073 1.00 80.56 99 GLU A CA 1
ATOM 787 C C . GLU A 1 99 ? -2.332 -4.829 -7.645 1.00 80.56 99 GLU A C 1
ATOM 789 O O . GLU A 1 99 ? -1.222 -4.514 -7.220 1.00 80.56 99 GLU A O 1
ATOM 794 N N . THR A 1 100 ? -3.414 -4.777 -6.864 1.00 81.25 100 THR A N 1
ATOM 795 C CA . THR A 1 100 ? -3.364 -4.443 -5.435 1.00 81.25 100 THR A CA 1
ATOM 796 C C . THR A 1 100 ? -3.841 -5.626 -4.602 1.00 81.25 100 THR A C 1
ATOM 798 O O . THR A 1 100 ? -4.981 -6.074 -4.731 1.00 81.25 100 THR A O 1
ATOM 801 N N . ARG A 1 101 ? -2.978 -6.120 -3.712 1.00 82.56 101 ARG A N 1
ATOM 802 C CA . ARG A 1 101 ? -3.262 -7.213 -2.773 1.00 82.56 101 ARG A CA 1
ATOM 803 C C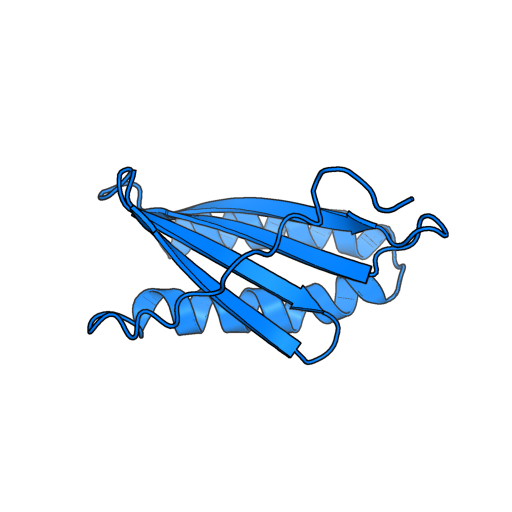 . ARG A 1 101 ? -3.312 -6.685 -1.352 1.00 82.56 101 ARG A C 1
ATOM 805 O O . ARG A 1 101 ? -2.501 -5.850 -0.965 1.00 82.56 101 ARG A O 1
ATOM 812 N N . CYS A 1 102 ? -4.257 -7.193 -0.572 1.00 82.44 102 CYS A N 1
ATOM 813 C CA . CYS A 1 102 ? -4.515 -6.734 0.787 1.00 82.44 102 CYS A CA 1
ATOM 814 C C . CYS A 1 102 ? -4.774 -7.911 1.725 1.00 82.44 102 CYS A C 1
ATOM 816 O O . CYS A 1 102 ? -5.420 -8.881 1.329 1.00 82.44 102 CYS A O 1
ATOM 818 N N . ALA A 1 103 ? -4.336 -7.799 2.976 1.00 79.62 103 ALA A N 1
ATOM 819 C CA . ALA A 1 103 ? -4.642 -8.756 4.033 1.00 79.62 103 ALA A CA 1
ATOM 820 C C . ALA A 1 103 ? -4.784 -8.053 5.387 1.00 79.62 103 ALA A C 1
ATOM 822 O O . ALA A 1 103 ? -4.078 -7.093 5.684 1.00 79.62 103 ALA A O 1
ATOM 823 N N . LEU A 1 104 ? -5.674 -8.566 6.234 1.00 79.06 104 LEU A N 1
ATOM 824 C CA . LEU A 1 104 ? -5.786 -8.155 7.631 1.00 79.06 104 LEU A CA 1
ATOM 825 C C . LEU A 1 104 ? -5.040 -9.148 8.518 1.00 79.06 104 LEU A C 1
ATOM 827 O O . LEU A 1 104 ? -5.182 -10.360 8.362 1.00 79.06 104 LEU A O 1
ATOM 831 N N . ARG A 1 105 ? -4.271 -8.630 9.472 1.00 77.62 105 ARG A N 1
ATOM 832 C CA . ARG A 1 105 ? -3.546 -9.410 10.469 1.00 77.62 105 ARG A CA 1
ATOM 833 C C . ARG A 1 105 ? -3.859 -8.877 11.860 1.00 77.62 105 ARG A C 1
ATOM 835 O O . ARG A 1 105 ? -3.672 -7.694 12.121 1.00 77.62 105 ARG A O 1
ATOM 842 N N . TYR A 1 106 ? -4.272 -9.774 12.746 1.00 74.75 106 TYR A N 1
ATOM 843 C CA . TYR A 1 106 ? -4.411 -9.500 14.173 1.00 74.75 106 TYR A CA 1
ATOM 844 C C . TYR A 1 106 ? -3.177 -10.035 14.908 1.00 74.75 106 TYR A C 1
ATOM 846 O O . TYR A 1 106 ? -2.630 -11.069 14.507 1.00 74.75 106 TYR A O 1
ATOM 854 N N . THR A 1 107 ? -2.705 -9.314 15.921 1.00 65.88 107 THR A N 1
ATOM 855 C CA . THR A 1 107 ? -1.575 -9.720 16.778 1.00 65.88 107 THR A CA 1
ATOM 856 C C . THR A 1 107 ? -2.013 -9.979 18.200 1.00 65.88 107 THR A C 1
ATOM 858 O O . THR A 1 107 ? -2.804 -9.152 18.700 1.00 65.88 107 THR A O 1
#